Protein AF-A0A060H7I6-F1 (afdb_monomer_lite)

pLDDT: mean 73.55, std 15.02, range [43.06, 88.75]

Foldseek 3Di:
DDDPPVVVVPPVVFKDKQVNLCCVQVVNDRDDQVSSVVVCVVLVQDWDAPVVGIIMGTNVSVCVSNVVPPPPDPPPDDPVVPD

Secondary structure (DSSP, 8-state):
---TTGGG----TTEE-HHHHHHHHHTTS---HHHHHHHHHHHT---EE-SSS-EEEEHHHHHHHTT----S------GGG--

Organism: NCBI:txid155920

Radius of gyration: 17.78 Å; chains: 1; bounding box: 32×30×57 Å

Structure (mmCIF, N/CA/C/O backbone):
data_AF-A0A060H7I6-F1
#
_entry.id   AF-A0A060H7I6-F1
#
loop_
_atom_site.group_PDB
_atom_site.id
_atom_site.type_symbol
_atom_site.label_atom_id
_atom_site.label_alt_id
_atom_site.label_comp_id
_atom_site.label_asym_id
_atom_site.label_entity_id
_atom_site.label_seq_id
_atom_site.pdbx_PDB_ins_code
_atom_site.Cartn_x
_atom_site.Cartn_y
_atom_site.Cartn_z
_atom_site.occupancy
_atom_site.B_iso_or_equiv
_atom_site.auth_seq_id
_atom_site.auth_comp_id
_atom_site.auth_asym_id
_atom_site.auth_atom_id
_atom_site.pdbx_PDB_model_num
ATOM 1 N N . MET A 1 1 ? 22.387 20.653 13.490 1.00 48.94 1 MET A N 1
ATOM 2 C CA .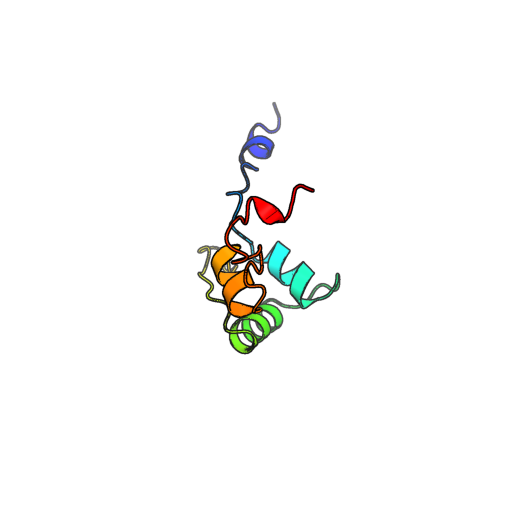 MET A 1 1 ? 21.532 19.819 14.361 1.00 48.94 1 MET A CA 1
ATOM 3 C C . MET A 1 1 ? 20.123 19.934 13.799 1.00 48.94 1 MET A C 1
ATOM 5 O O . MET A 1 1 ? 19.730 21.066 13.541 1.00 48.94 1 MET A O 1
ATOM 9 N N . HIS A 1 2 ? 19.464 18.794 13.577 1.00 43.06 2 HIS A N 1
ATOM 10 C CA . HIS A 1 2 ? 18.221 18.532 12.822 1.00 43.06 2 HIS A CA 1
ATOM 11 C C . HIS A 1 2 ? 18.430 17.938 11.416 1.00 43.06 2 HIS A C 1
ATOM 13 O O . HIS A 1 2 ? 18.734 18.625 10.446 1.00 43.06 2 HIS A O 1
ATOM 19 N N . ASP A 1 3 ? 18.260 16.613 11.412 1.00 44.38 3 ASP A N 1
ATOM 20 C CA . ASP A 1 3 ? 17.605 15.813 10.378 1.00 44.38 3 ASP A CA 1
ATOM 21 C C . ASP A 1 3 ? 18.389 15.324 9.160 1.00 44.38 3 ASP A C 1
ATOM 23 O O . ASP A 1 3 ? 17.983 15.447 8.009 1.00 44.38 3 ASP A O 1
ATOM 27 N N . THR A 1 4 ? 19.433 14.544 9.444 1.00 45.62 4 THR A N 1
ATOM 28 C CA . THR A 1 4 ? 19.912 13.485 8.537 1.00 45.62 4 THR A CA 1
ATOM 29 C C . THR A 1 4 ? 18.924 12.311 8.388 1.00 45.62 4 THR A C 1
ATOM 31 O O . THR A 1 4 ? 19.218 11.365 7.663 1.00 45.62 4 THR A O 1
ATOM 34 N N . LEU A 1 5 ? 17.751 12.351 9.037 1.00 45.84 5 LEU A N 1
ATOM 35 C CA . LEU A 1 5 ? 16.706 11.326 8.914 1.00 45.84 5 LEU A CA 1
ATOM 36 C C . LEU A 1 5 ? 15.833 11.496 7.658 1.00 45.84 5 LEU A C 1
ATOM 38 O O . LEU A 1 5 ? 15.229 10.523 7.219 1.00 45.84 5 LEU A O 1
ATOM 42 N N . SER A 1 6 ? 15.839 12.670 7.011 1.00 47.38 6 SER A N 1
ATOM 43 C CA . SER A 1 6 ? 15.127 12.877 5.734 1.00 47.38 6 SER A CA 1
ATOM 44 C C . SER A 1 6 ? 15.793 12.168 4.544 1.00 47.38 6 SER A C 1
ATOM 46 O O . SER A 1 6 ? 15.157 11.946 3.522 1.00 47.38 6 SER A O 1
ATOM 48 N N . ALA A 1 7 ? 17.069 11.778 4.656 1.00 43.41 7 ALA 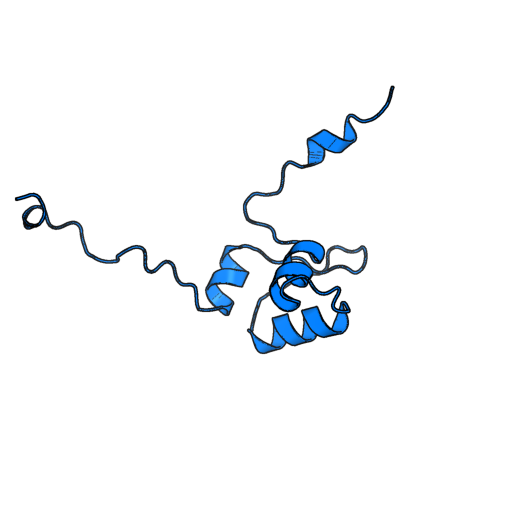A N 1
ATOM 49 C CA . ALA A 1 7 ? 17.819 11.149 3.562 1.00 43.41 7 ALA A CA 1
ATOM 50 C C . ALA A 1 7 ? 17.630 9.619 3.468 1.00 43.41 7 ALA A C 1
ATOM 52 O O . ALA A 1 7 ? 18.090 9.000 2.507 1.00 43.41 7 ALA A O 1
ATOM 53 N N . ILE A 1 8 ? 16.936 9.011 4.440 1.00 47.22 8 ILE A N 1
ATOM 54 C CA . ILE A 1 8 ? 16.547 7.590 4.411 1.00 47.22 8 ILE A CA 1
ATOM 55 C C . ILE A 1 8 ? 15.223 7.406 3.635 1.00 47.22 8 ILE A C 1
ATOM 57 O O . ILE A 1 8 ? 14.756 6.289 3.453 1.00 47.22 8 ILE A O 1
ATOM 61 N N . GLU A 1 9 ? 14.680 8.469 3.026 1.00 45.69 9 GLU A N 1
ATOM 62 C CA . GLU A 1 9 ? 13.768 8.373 1.873 1.00 45.69 9 GLU A CA 1
ATOM 63 C C . GLU A 1 9 ? 14.492 7.910 0.587 1.00 45.69 9 GLU A C 1
ATOM 65 O O . GLU A 1 9 ? 14.102 8.251 -0.530 1.00 45.69 9 GLU A O 1
ATOM 70 N N . HIS A 1 10 ? 15.503 7.042 0.705 1.00 44.72 10 HIS A N 1
ATOM 71 C CA . HIS A 1 10 ? 15.708 6.002 -0.300 1.00 44.72 10 HIS A CA 1
ATOM 72 C C . HIS A 1 10 ? 14.482 5.086 -0.236 1.00 44.72 10 HIS A C 1
ATOM 74 O O . HIS A 1 10 ? 14.519 3.994 0.333 1.00 44.72 10 HIS A O 1
ATOM 80 N N . ARG A 1 11 ? 13.363 5.570 -0.797 1.00 52.16 11 ARG A N 1
ATOM 81 C CA . ARG A 1 11 ? 12.239 4.731 -1.196 1.00 52.16 11 ARG A CA 1
ATOM 82 C C . ARG A 1 11 ? 12.868 3.572 -1.941 1.00 52.16 11 ARG A C 1
ATOM 84 O O . ARG A 1 11 ? 13.467 3.780 -2.994 1.00 52.16 11 ARG A O 1
ATOM 91 N N . LEU A 1 12 ? 12.783 2.375 -1.374 1.00 52.62 12 LEU A N 1
ATOM 92 C CA . LEU A 1 12 ? 13.009 1.170 -2.151 1.00 52.62 12 LEU A CA 1
ATOM 93 C C . LEU A 1 12 ? 12.096 1.339 -3.373 1.00 52.62 12 LEU A C 1
ATOM 95 O O . LEU A 1 12 ? 10.889 1.486 -3.171 1.00 52.62 12 LEU A O 1
ATOM 99 N N . PRO A 1 13 ? 12.657 1.469 -4.590 1.00 58.31 13 PRO A N 1
ATOM 100 C CA . PRO A 1 13 ? 11.958 2.082 -5.724 1.00 58.31 13 PRO A CA 1
ATOM 101 C C . PRO A 1 13 ? 10.662 1.352 -6.084 1.00 58.31 13 PRO A C 1
ATOM 103 O O . PRO A 1 13 ? 9.762 1.937 -6.676 1.00 58.31 13 PRO A O 1
ATOM 106 N N . ASP A 1 14 ? 10.535 0.112 -5.616 1.00 76.88 14 ASP A N 1
ATOM 107 C CA . ASP A 1 14 ? 9.420 -0.771 -5.888 1.00 76.88 14 ASP A CA 1
ATOM 108 C C . ASP A 1 14 ? 8.684 -1.234 -4.626 1.00 76.88 14 ASP A C 1
ATOM 110 O O . ASP A 1 14 ? 8.016 -2.262 -4.685 1.00 76.88 14 ASP A O 1
ATOM 114 N N . ILE A 1 15 ? 8.795 -0.552 -3.478 1.00 82.06 15 ILE A N 1
ATOM 115 C CA . ILE A 1 15 ? 8.019 -0.895 -2.271 1.00 82.06 15 ILE A CA 1
ATOM 116 C C . ILE A 1 15 ? 6.957 0.164 -1.989 1.00 82.06 15 ILE A C 1
ATOM 118 O O . ILE A 1 15 ? 7.255 1.330 -1.748 1.00 82.06 15 ILE A O 1
ATOM 122 N N . TYR A 1 16 ? 5.708 -0.291 -1.955 1.00 86.44 16 TYR A N 1
ATOM 123 C CA . TYR A 1 16 ? 4.533 0.486 -1.594 1.00 86.44 16 TYR A CA 1
ATOM 124 C C . TYR A 1 16 ? 4.190 0.241 -0.133 1.00 86.44 16 TYR A C 1
ATOM 126 O O . TYR A 1 16 ? 3.921 -0.892 0.281 1.00 86.44 16 TYR A O 1
ATOM 134 N N . THR A 1 17 ? 4.172 1.315 0.646 1.00 87.19 17 THR A N 1
ATOM 135 C CA . THR A 1 17 ? 3.810 1.278 2.064 1.00 87.19 17 THR A CA 1
ATOM 136 C C . THR A 1 17 ? 2.295 1.347 2.245 1.00 87.19 17 THR A C 1
ATOM 138 O O . THR A 1 17 ? 1.535 1.617 1.310 1.00 87.19 17 THR A O 1
ATOM 141 N N . PHE A 1 18 ? 1.832 1.166 3.483 1.00 85.50 18 PHE A N 1
ATOM 142 C CA . PHE A 1 18 ? 0.423 1.318 3.833 1.00 85.50 18 PHE A CA 1
ATOM 143 C C . PHE A 1 18 ? -0.135 2.673 3.383 1.00 85.50 18 PHE A C 1
ATOM 145 O O . PHE A 1 18 ? -1.263 2.740 2.898 1.00 85.50 18 PHE A O 1
ATOM 152 N N . HIS A 1 19 ? 0.655 3.743 3.519 1.00 82.44 19 HIS A N 1
ATOM 153 C CA . HIS A 1 19 ? 0.237 5.084 3.132 1.00 82.44 19 HIS A CA 1
ATOM 154 C C . HIS A 1 19 ? -0.061 5.173 1.631 1.00 82.44 19 HIS A C 1
ATOM 156 O O . HIS A 1 19 ? -1.112 5.684 1.240 1.00 82.44 19 HIS A O 1
ATOM 162 N N . ASP A 1 20 ? 0.811 4.602 0.801 1.00 84.50 20 ASP A N 1
ATOM 163 C CA . ASP A 1 20 ? 0.637 4.586 -0.651 1.00 84.50 20 ASP A CA 1
ATOM 164 C C . ASP A 1 20 ? -0.588 3.748 -1.051 1.00 84.50 20 ASP A C 1
ATOM 166 O O . ASP A 1 20 ? -1.430 4.188 -1.839 1.00 84.50 20 ASP A O 1
ATOM 170 N N . LEU A 1 21 ? -0.765 2.573 -0.436 1.00 84.69 21 LEU A N 1
ATOM 171 C CA . LEU A 1 21 ? -1.939 1.721 -0.662 1.00 84.69 21 LEU A CA 1
ATOM 172 C C . LEU A 1 21 ? -3.241 2.395 -0.212 1.00 84.69 21 LEU A C 1
ATOM 174 O O . LEU A 1 21 ? -4.281 2.232 -0.853 1.00 84.69 21 LEU A O 1
ATOM 178 N N . GLN A 1 22 ? -3.201 3.184 0.862 1.00 86.12 22 GLN A N 1
ATOM 179 C CA . GLN A 1 22 ? -4.344 3.960 1.334 1.00 86.12 22 GLN A CA 1
ATOM 180 C C . GLN A 1 22 ? -4.754 5.031 0.312 1.00 86.12 22 GLN A C 1
ATOM 182 O O . GLN A 1 22 ? -5.951 5.223 0.078 1.00 86.12 22 GLN A O 1
ATOM 187 N N . LEU A 1 23 ? -3.782 5.704 -0.314 1.00 83.69 23 LEU A N 1
ATOM 188 C CA . LEU A 1 23 ? -4.031 6.688 -1.372 1.00 83.69 23 LEU A CA 1
ATOM 189 C C . LEU A 1 23 ? -4.669 6.038 -2.606 1.00 83.69 23 LEU A C 1
ATOM 191 O O . LEU A 1 23 ? -5.662 6.564 -3.120 1.00 83.69 23 LEU A O 1
ATOM 195 N N . LEU A 1 24 ? -4.158 4.873 -3.018 1.00 80.56 24 LEU A N 1
ATOM 196 C CA . LEU A 1 24 ? -4.674 4.097 -4.151 1.00 80.56 24 LEU A CA 1
ATOM 197 C C . LEU A 1 24 ? -6.094 3.569 -3.893 1.00 80.56 24 LEU A C 1
ATOM 199 O O . LEU A 1 24 ? -6.997 3.783 -4.702 1.00 80.56 24 LEU A O 1
ATOM 203 N N . CYS A 1 25 ? -6.322 2.938 -2.739 1.00 80.81 25 CYS A N 1
ATOM 204 C CA . CYS A 1 25 ? -7.620 2.373 -2.364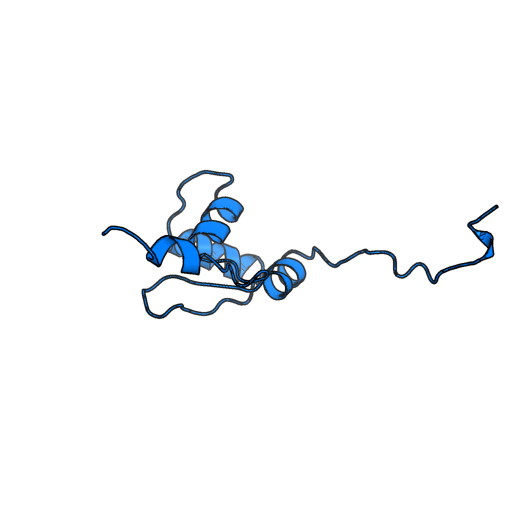 1.00 80.81 25 CYS A CA 1
ATOM 205 C C . CYS A 1 25 ? -8.696 3.458 -2.180 1.00 80.81 25 CYS A C 1
ATOM 207 O O . CYS A 1 25 ? -9.852 3.288 -2.576 1.00 80.81 25 CYS A O 1
ATOM 209 N N . GLY A 1 26 ? -8.327 4.582 -1.562 1.00 70.94 26 GLY A N 1
ATOM 210 C CA . GLY A 1 26 ? -9.258 5.638 -1.176 1.00 70.94 26 GLY A CA 1
ATOM 211 C C . GLY A 1 26 ? -9.513 6.711 -2.233 1.00 70.94 26 GLY A C 1
ATOM 212 O O . GLY A 1 26 ? -10.339 7.587 -1.966 1.00 70.94 26 GLY A O 1
ATOM 213 N N . ARG A 1 27 ? -8.806 6.706 -3.379 1.00 66.94 27 ARG A N 1
ATOM 214 C CA . ARG A 1 27 ? -8.772 7.839 -4.333 1.00 66.94 27 ARG A CA 1
ATOM 215 C C . ARG A 1 27 ? -8.596 9.188 -3.609 1.00 66.94 27 ARG A C 1
ATOM 217 O O . ARG A 1 27 ? -9.333 10.139 -3.853 1.00 66.94 27 ARG A O 1
ATOM 224 N N . GLY A 1 28 ? -7.687 9.239 -2.632 1.00 60.00 28 GLY A N 1
ATOM 225 C CA . GLY A 1 28 ? -7.442 10.431 -1.806 1.00 60.00 28 GLY A CA 1
ATOM 226 C C . GLY A 1 28 ? -8.288 10.574 -0.527 1.00 60.00 28 GLY A C 1
ATOM 227 O O . GLY A 1 28 ? -8.092 11.530 0.221 1.00 60.00 28 GLY A O 1
ATOM 228 N N . LYS A 1 29 ? -9.194 9.639 -0.203 1.00 66.25 29 LYS A N 1
ATOM 229 C CA . LYS A 1 29 ? -9.859 9.589 1.116 1.00 66.25 29 LYS A CA 1
ATOM 230 C C . LYS A 1 29 ? -9.038 8.770 2.115 1.00 66.25 29 LYS A C 1
ATOM 232 O O . LYS A 1 29 ? -8.541 7.698 1.779 1.00 66.25 29 LYS A O 1
ATOM 237 N N . LYS A 1 30 ? -8.955 9.229 3.373 1.00 71.50 30 LYS A N 1
ATOM 238 C CA . LYS A 1 30 ? -8.360 8.459 4.483 1.00 71.50 30 LYS A CA 1
ATOM 239 C C . LYS A 1 30 ? -9.231 7.237 4.798 1.00 71.50 30 LYS A C 1
ATOM 241 O O . LYS A 1 30 ? -10.162 7.313 5.598 1.00 71.50 30 LYS A O 1
ATOM 246 N N . VAL A 1 31 ? -8.960 6.122 4.126 1.00 79.06 31 VAL A N 1
ATOM 247 C CA . VAL A 1 31 ? -9.596 4.827 4.390 1.00 79.06 31 VAL A CA 1
ATOM 248 C C . VAL A 1 31 ? -8.884 4.109 5.535 1.00 79.06 31 VAL A C 1
ATOM 250 O O . VAL A 1 31 ? -7.668 4.178 5.667 1.00 79.06 31 VAL A O 1
ATOM 253 N N . LYS A 1 32 ? -9.649 3.432 6.398 1.00 84.00 32 LYS A N 1
ATOM 254 C CA . LYS A 1 32 ? -9.092 2.671 7.528 1.00 84.00 32 LYS A CA 1
ATOM 255 C C . LYS A 1 32 ? -8.233 1.510 7.024 1.00 84.00 32 LYS A C 1
ATOM 257 O O . LYS A 1 32 ? -8.556 0.916 5.999 1.00 84.00 32 LYS A O 1
ATOM 262 N N . ARG A 1 33 ? -7.239 1.094 7.815 1.00 81.81 33 ARG A N 1
ATOM 263 C CA . ARG A 1 33 ? -6.373 -0.058 7.506 1.00 81.81 33 ARG A CA 1
ATOM 264 C C . ARG A 1 33 ? -7.143 -1.316 7.115 1.00 81.81 33 ARG A C 1
ATOM 266 O O . ARG A 1 33 ? -6.863 -1.887 6.072 1.00 81.81 33 ARG A O 1
ATOM 273 N N . ALA A 1 34 ? -8.175 -1.675 7.880 1.00 85.75 34 ALA A N 1
ATOM 274 C CA . ALA A 1 34 ? -9.022 -2.832 7.579 1.00 85.75 34 ALA A CA 1
ATOM 275 C C . ALA A 1 34 ? -9.619 -2.780 6.160 1.00 85.75 34 ALA A C 1
ATOM 277 O O . ALA A 1 34 ? -9.710 -3.797 5.485 1.00 85.75 34 ALA A O 1
ATOM 278 N N . ARG A 1 35 ? -9.966 -1.582 5.672 1.00 86.81 35 ARG A N 1
ATOM 279 C CA . ARG A 1 35 ? -10.491 -1.400 4.317 1.00 86.81 35 ARG A CA 1
ATOM 280 C C . ARG A 1 35 ? -9.414 -1.588 3.253 1.00 86.81 35 ARG A C 1
ATOM 282 O O . ARG A 1 35 ? -9.713 -2.143 2.202 1.00 86.81 35 ARG A O 1
ATOM 289 N N . VAL A 1 36 ? -8.192 -1.132 3.523 1.00 86.12 36 VAL A N 1
ATOM 290 C CA . VAL A 1 36 ? -7.043 -1.329 2.628 1.00 86.12 36 VAL A CA 1
ATOM 291 C C . VAL A 1 36 ? -6.652 -2.806 2.583 1.00 86.12 36 VAL A C 1
ATOM 293 O O . VAL A 1 36 ? -6.429 -3.329 1.501 1.00 86.12 36 VAL A O 1
ATOM 296 N N . GLU A 1 37 ? -6.653 -3.504 3.720 1.00 87.88 37 GLU A N 1
ATOM 297 C CA . GLU A 1 37 ? -6.413 -4.952 3.785 1.00 87.88 37 GLU A CA 1
ATOM 298 C C . GLU A 1 37 ? -7.498 -5.745 3.044 1.00 87.88 37 GLU A C 1
ATOM 300 O O . GLU A 1 37 ? -7.185 -6.624 2.246 1.00 87.88 37 GLU A O 1
ATOM 305 N N . GLU A 1 38 ? -8.778 -5.420 3.257 1.00 88.69 38 GLU A N 1
ATOM 306 C CA . GLU A 1 38 ? -9.885 -6.013 2.499 1.00 88.69 38 GLU A CA 1
ATOM 307 C C . GLU A 1 38 ? -9.745 -5.760 1.001 1.00 88.69 38 GLU A C 1
ATOM 309 O O . GLU A 1 38 ? -9.983 -6.660 0.200 1.00 88.69 38 GLU A O 1
ATOM 314 N N . TRP A 1 39 ? -9.381 -4.538 0.613 1.00 88.06 39 TRP A N 1
ATOM 315 C CA . TRP A 1 39 ? -9.154 -4.189 -0.781 1.00 88.06 39 TRP A CA 1
ATOM 316 C C . TRP A 1 39 ? -7.986 -4.986 -1.365 1.00 88.06 39 TRP A C 1
ATOM 318 O O . TRP A 1 39 ? -8.172 -5.629 -2.394 1.00 88.06 39 TRP A O 1
ATOM 328 N N . ALA A 1 40 ? -6.844 -5.041 -0.678 1.00 88.00 40 ALA A N 1
ATOM 329 C CA . ALA A 1 40 ? -5.688 -5.825 -1.097 1.00 88.00 40 ALA A CA 1
ATOM 330 C C . ALA A 1 40 ? -6.055 -7.304 -1.274 1.00 88.00 40 ALA A C 1
ATOM 332 O O . ALA A 1 40 ? -5.785 -7.885 -2.320 1.00 88.00 40 ALA A O 1
ATOM 333 N N . ARG A 1 41 ? -6.786 -7.885 -0.315 1.00 87.81 41 ARG A N 1
ATOM 334 C CA . ARG A 1 41 ? -7.301 -9.260 -0.408 1.00 87.81 41 ARG A CA 1
ATOM 335 C C . ARG A 1 41 ? -8.262 -9.457 -1.580 1.00 87.81 41 ARG A C 1
ATOM 337 O O . ARG A 1 41 ? -8.165 -10.467 -2.265 1.00 87.81 41 ARG A O 1
ATOM 344 N N . ARG A 1 42 ? -9.170 -8.508 -1.835 1.00 87.81 42 ARG A N 1
ATOM 345 C CA . ARG A 1 42 ? -10.119 -8.569 -2.964 1.00 87.81 42 ARG A CA 1
ATOM 346 C C . ARG A 1 42 ? -9.436 -8.464 -4.321 1.00 87.81 42 ARG A C 1
ATOM 348 O O . ARG A 1 42 ? -9.939 -9.036 -5.276 1.00 87.81 42 ARG A O 1
ATOM 355 N N . GLN A 1 43 ? -8.360 -7.688 -4.418 1.00 85.19 43 GLN A N 1
ATOM 356 C CA . GLN A 1 43 ? -7.559 -7.573 -5.638 1.00 85.19 43 GLN A CA 1
ATOM 357 C C . GLN A 1 43 ? -6.521 -8.698 -5.761 1.00 85.19 43 GLN A C 1
ATOM 359 O O . GLN A 1 43 ? -5.886 -8.818 -6.795 1.00 85.19 43 GLN A O 1
ATOM 364 N N . GLY A 1 44 ? -6.327 -9.516 -4.721 1.00 87.19 44 GLY A N 1
ATOM 365 C CA . GLY A 1 44 ? -5.290 -10.548 -4.707 1.00 87.19 44 GLY A CA 1
ATOM 366 C C . GLY A 1 44 ? -3.868 -9.995 -4.567 1.00 87.19 44 GLY A C 1
ATOM 367 O O . GLY A 1 44 ? -2.921 -10.690 -4.915 1.00 87.19 44 GLY A O 1
ATOM 368 N N . ILE A 1 45 ? -3.705 -8.767 -4.060 1.00 88.56 45 ILE A N 1
ATOM 369 C CA . ILE A 1 45 ? -2.400 -8.121 -3.871 1.00 88.56 45 ILE A CA 1
ATOM 370 C C . ILE A 1 45 ? -1.654 -8.824 -2.727 1.00 88.56 45 ILE A C 1
ATOM 372 O O . ILE A 1 45 ? -2.114 -8.7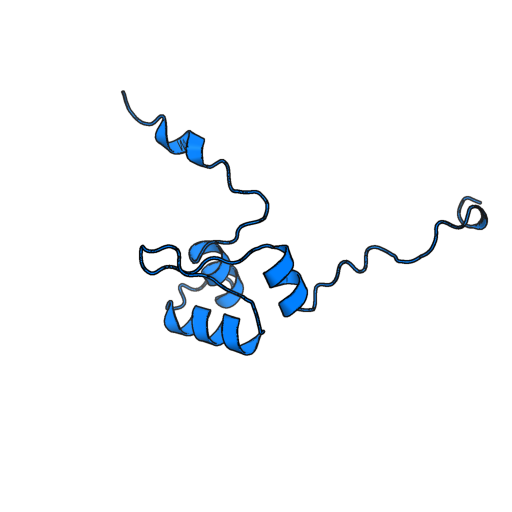70 -1.579 1.00 88.56 45 ILE A O 1
ATOM 376 N N . PRO A 1 46 ? -0.493 -9.451 -2.990 1.00 86.44 46 PRO A N 1
ATOM 377 C CA . PRO A 1 46 ? 0.358 -10.001 -1.942 1.00 86.44 46 PRO A CA 1
ATOM 378 C C . PRO A 1 46 ? 0.890 -8.867 -1.066 1.00 86.44 46 PRO A C 1
ATOM 380 O O . PRO A 1 46 ? 1.487 -7.923 -1.575 1.00 86.44 46 PRO A O 1
ATOM 383 N N . TYR A 1 47 ? 0.719 -8.953 0.251 1.00 88.44 47 TYR A N 1
ATOM 384 C CA . TYR A 1 47 ? 1.255 -7.960 1.183 1.00 88.44 47 TYR A CA 1
ATOM 385 C C . TYR A 1 47 ? 1.953 -8.632 2.368 1.00 88.44 47 TYR A C 1
ATOM 387 O O . TYR A 1 47 ? 1.670 -9.779 2.722 1.00 88.44 47 TYR A O 1
ATOM 395 N N . LYS A 1 48 ? 2.879 -7.903 2.988 1.00 87.50 48 LYS A N 1
ATOM 396 C CA . LYS A 1 48 ? 3.588 -8.279 4.215 1.00 87.50 48 LYS A CA 1
ATOM 397 C C . LYS A 1 48 ? 3.346 -7.227 5.292 1.00 87.50 48 LYS A C 1
ATOM 399 O O . LYS A 1 48 ? 2.995 -6.095 4.981 1.00 87.50 48 LYS A O 1
ATOM 404 N N . TYR A 1 49 ? 3.520 -7.608 6.553 1.00 88.12 49 TYR A N 1
ATOM 405 C CA . TYR A 1 49 ? 3.452 -6.678 7.681 1.00 88.12 49 TYR A CA 1
ATOM 406 C C . TYR A 1 49 ? 4.833 -6.059 7.930 1.00 88.12 49 TYR A C 1
ATOM 408 O O . TYR A 1 49 ? 5.845 -6.754 7.831 1.00 88.12 49 TYR A O 1
ATOM 416 N N . ASP A 1 50 ? 4.872 -4.761 8.228 1.00 80.00 50 ASP A N 1
ATOM 417 C CA . ASP A 1 50 ? 6.105 -4.003 8.513 1.00 80.00 50 ASP A CA 1
ATOM 418 C C . ASP A 1 50 ? 6.590 -4.126 9.971 1.00 80.00 50 ASP A C 1
ATOM 420 O O . ASP A 1 50 ? 7.673 -3.660 10.302 1.00 80.00 50 ASP A O 1
ATOM 424 N N . GLY A 1 51 ? 5.815 -4.780 10.842 1.00 75.69 51 GLY A N 1
ATOM 425 C CA . GLY A 1 51 ? 6.129 -4.941 12.267 1.00 75.69 51 GLY A CA 1
ATOM 426 C C . GLY A 1 51 ? 5.625 -3.801 13.160 1.00 75.69 51 GLY A C 1
ATOM 427 O O . GLY A 1 51 ? 5.422 -4.028 14.350 1.00 75.69 51 GLY A O 1
ATOM 428 N N . GLU A 1 52 ? 5.309 -2.633 12.598 1.00 75.62 52 GLU A N 1
ATOM 429 C CA . GLU A 1 52 ? 4.653 -1.512 13.297 1.00 75.62 52 GLU A CA 1
ATOM 430 C C . GLU A 1 52 ? 3.121 -1.545 13.149 1.00 75.62 52 GLU A C 1
ATOM 432 O O . GLU A 1 52 ? 2.393 -0.734 13.723 1.00 75.62 52 GLU A O 1
ATOM 437 N N . GLY A 1 53 ? 2.607 -2.529 12.408 1.00 75.00 53 GLY A N 1
ATOM 438 C CA . GLY A 1 53 ? 1.179 -2.741 12.192 1.00 75.00 53 GLY A CA 1
ATOM 439 C C . GLY A 1 53 ? 0.664 -2.141 10.886 1.00 75.00 53 GLY A C 1
ATOM 440 O O . GLY A 1 53 ? -0.548 -2.172 10.645 1.00 75.00 53 GLY A O 1
ATOM 441 N N . GLY A 1 54 ? 1.540 -1.636 10.026 1.00 82.56 54 GLY A N 1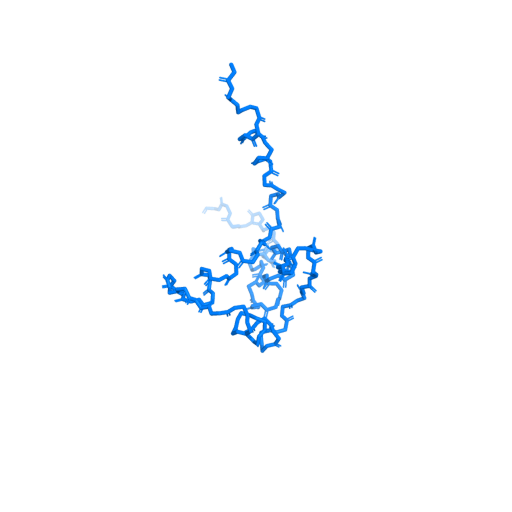
ATOM 442 C CA . GLY A 1 54 ? 1.230 -1.364 8.634 1.00 82.56 54 GLY A CA 1
ATOM 443 C C . GLY A 1 54 ? 1.429 -2.600 7.757 1.00 82.56 54 GLY A C 1
ATOM 444 O O . GLY A 1 54 ? 1.890 -3.665 8.183 1.00 82.56 54 GLY A O 1
ATOM 445 N N . ILE A 1 55 ? 1.010 -2.455 6.504 1.00 87.19 55 ILE A N 1
ATOM 446 C CA . ILE A 1 55 ? 1.258 -3.430 5.449 1.00 87.19 55 ILE A CA 1
ATOM 447 C C . ILE A 1 55 ? 2.114 -2.781 4.373 1.00 87.19 55 ILE A C 1
ATOM 449 O O . ILE A 1 55 ? 1.988 -1.587 4.110 1.00 87.19 55 ILE A O 1
ATOM 453 N N . TRP A 1 56 ? 2.941 -3.578 3.720 1.00 88.75 56 TRP A N 1
ATOM 454 C CA . TRP A 1 56 ? 3.695 -3.167 2.552 1.00 88.75 56 TRP A CA 1
ATOM 455 C C . TRP A 1 56 ? 3.582 -4.227 1.460 1.00 88.75 56 TRP A C 1
ATOM 457 O O . TRP A 1 56 ? 3.387 -5.417 1.724 1.00 88.75 56 TRP A O 1
ATOM 467 N N . THR A 1 57 ? 3.672 -3.786 0.216 1.00 88.38 57 THR A N 1
ATOM 468 C CA . THR A 1 57 ? 3.702 -4.642 -0.971 1.00 88.38 57 THR A CA 1
ATOM 469 C C . THR A 1 57 ? 4.759 -4.124 -1.934 1.00 88.38 57 THR A C 1
ATOM 471 O O . THR A 1 57 ? 5.307 -3.042 -1.729 1.00 88.38 57 THR A O 1
ATOM 474 N N . THR A 1 58 ? 5.069 -4.888 -2.972 1.00 88.62 58 THR A N 1
ATOM 475 C CA . THR A 1 58 ? 5.965 -4.432 -4.034 1.00 88.62 58 THR A CA 1
ATOM 476 C C . THR A 1 58 ? 5.176 -3.952 -5.248 1.00 88.62 58 THR A C 1
ATOM 478 O O . THR A 1 58 ? 4.055 -4.405 -5.475 1.00 88.62 58 THR A O 1
ATOM 481 N N . LEU A 1 59 ? 5.763 -3.069 -6.059 1.00 84.06 59 LEU A N 1
ATOM 482 C CA . LEU A 1 59 ? 5.174 -2.591 -7.311 1.00 84.06 59 LEU A CA 1
ATOM 483 C C . LEU A 1 59 ? 4.819 -3.762 -8.228 1.00 84.06 59 LEU A C 1
ATOM 485 O O . LEU A 1 59 ? 3.723 -3.808 -8.768 1.00 84.06 59 LEU A O 1
ATOM 489 N N . GLN A 1 60 ? 5.719 -4.741 -8.355 1.00 81.50 60 GLN A N 1
ATOM 490 C CA . GLN A 1 60 ? 5.478 -5.935 -9.166 1.00 81.50 60 GLN A CA 1
ATOM 491 C C . GLN A 1 60 ? 4.283 -6.747 -8.661 1.00 81.50 60 GLN A C 1
ATOM 493 O O . GLN A 1 60 ? 3.433 -7.141 -9.454 1.00 81.50 60 GLN A O 1
ATOM 498 N N . ALA A 1 61 ? 4.193 -6.978 -7.349 1.00 85.06 61 ALA A N 1
ATOM 499 C CA . ALA A 1 61 ? 3.098 -7.733 -6.749 1.00 85.06 61 ALA A CA 1
ATOM 500 C C . ALA A 1 61 ? 1.759 -6.987 -6.873 1.00 85.06 61 ALA A C 1
ATOM 502 O O . ALA A 1 61 ? 0.728 -7.601 -7.148 1.00 85.06 61 ALA A O 1
ATOM 503 N N . LEU A 1 62 ? 1.787 -5.663 -6.715 1.00 86.06 62 LEU A N 1
ATOM 504 C CA . LEU A 1 62 ? 0.647 -4.780 -6.923 1.00 86.06 62 LEU A CA 1
ATOM 505 C C . LEU A 1 62 ? 0.182 -4.800 -8.386 1.00 86.06 62 LEU A C 1
ATOM 507 O O . LEU A 1 62 ? -0.993 -5.038 -8.644 1.00 86.06 62 LEU A O 1
ATOM 511 N N . ASN A 1 63 ? 1.096 -4.601 -9.333 1.00 81.69 63 ASN A N 1
ATOM 512 C CA . ASN A 1 63 ? 0.819 -4.586 -10.768 1.00 81.69 63 ASN A CA 1
ATOM 513 C C . ASN A 1 63 ? 0.269 -5.931 -11.253 1.00 81.69 63 ASN A C 1
ATOM 515 O O . ASN A 1 63 ? -0.764 -5.965 -11.919 1.00 81.69 63 ASN A O 1
ATOM 519 N N . ALA A 1 64 ? 0.893 -7.037 -10.839 1.00 82.56 64 ALA A N 1
ATOM 520 C CA . ALA A 1 64 ? 0.431 -8.384 -11.160 1.00 82.56 64 ALA A CA 1
ATOM 521 C C . ALA A 1 64 ? -0.995 -8.643 -10.645 1.00 82.56 64 ALA A C 1
ATOM 523 O O . ALA A 1 64 ? -1.818 -9.209 -11.359 1.00 82.56 64 ALA A O 1
ATOM 524 N N . ALA A 1 65 ? -1.309 -8.196 -9.428 1.00 83.69 65 ALA A N 1
ATOM 525 C CA . ALA A 1 65 ? -2.628 -8.376 -8.828 1.00 83.69 65 ALA A CA 1
ATOM 526 C C . ALA A 1 65 ? -3.705 -7.459 -9.429 1.00 83.69 65 ALA A C 1
ATOM 528 O O . ALA A 1 65 ? -4.856 -7.861 -9.578 1.00 83.69 65 ALA A O 1
ATOM 529 N N . LEU A 1 66 ? -3.338 -6.238 -9.820 1.00 80.25 66 LEU A N 1
ATOM 530 C CA . LEU A 1 66 ? -4.243 -5.319 -10.511 1.00 80.25 66 LEU A CA 1
ATOM 531 C C . LEU A 1 66 ? -4.446 -5.684 -11.990 1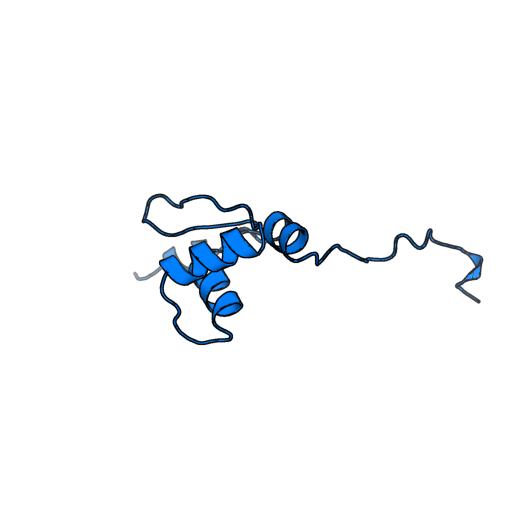.00 80.25 66 LEU A C 1
ATOM 533 O O . LEU A 1 66 ? -5.222 -5.015 -12.671 1.00 80.25 66 LEU A O 1
ATOM 537 N N . GLY A 1 67 ? -3.754 -6.710 -12.499 1.00 74.81 67 GLY A N 1
ATOM 538 C CA . GLY A 1 67 ? -3.751 -7.033 -13.925 1.00 74.81 67 GLY A CA 1
ATOM 539 C C . GLY A 1 67 ? -3.120 -5.929 -14.773 1.00 74.81 67 GLY A C 1
ATOM 540 O O . GLY A 1 67 ? -3.300 -5.908 -15.987 1.00 74.81 67 GLY A O 1
ATOM 541 N N . ILE A 1 68 ? -2.363 -5.024 -14.142 1.00 71.44 68 ILE A N 1
ATOM 542 C CA . ILE A 1 68 ? -1.486 -4.065 -14.811 1.00 71.44 68 ILE A CA 1
ATOM 543 C C . ILE A 1 68 ? -0.222 -4.851 -15.162 1.00 71.44 68 ILE A C 1
ATOM 545 O O . ILE A 1 68 ? 0.858 -4.650 -14.612 1.00 71.44 68 ILE A O 1
ATOM 549 N N . GLY A 1 69 ? -0.391 -5.850 -16.025 1.00 55.81 69 GLY A N 1
ATOM 550 C CA . GLY A 1 69 ? 0.726 -6.442 -16.725 1.00 55.81 69 GLY A CA 1
ATOM 551 C C . GLY A 1 69 ? 1.357 -5.339 -17.553 1.00 55.81 69 GLY A C 1
ATOM 552 O O . GLY A 1 69 ? 0.657 -4.537 -18.169 1.00 55.81 69 GLY A O 1
ATOM 553 N N . THR A 1 70 ? 2.680 -5.280 -17.520 1.00 52.09 70 THR A N 1
ATOM 554 C CA . THR A 1 70 ? 3.490 -4.662 -18.557 1.00 52.09 70 THR A CA 1
ATOM 555 C C . THR A 1 70 ? 3.098 -5.276 -19.900 1.00 52.09 70 THR A C 1
ATOM 557 O O . THR A 1 70 ? 3.777 -6.164 -20.401 1.00 52.09 70 THR A O 1
ATOM 560 N N . ASP A 1 71 ? 2.014 -4.789 -20.492 1.00 47.50 71 ASP A N 1
ATOM 561 C CA . ASP A 1 71 ? 1.805 -4.758 -21.936 1.00 47.50 71 ASP A CA 1
ATOM 562 C C . ASP A 1 71 ? 2.767 -3.688 -22.486 1.00 47.50 71 ASP A C 1
ATOM 564 O O . ASP A 1 71 ? 2.391 -2.688 -23.080 1.00 47.50 71 ASP A O 1
ATOM 568 N N . LEU A 1 72 ? 4.048 -3.822 -22.136 1.00 54.28 72 LEU A N 1
ATOM 569 C CA . LEU A 1 72 ? 5.115 -3.286 -22.949 1.00 54.28 72 LEU A CA 1
ATOM 570 C C . LEU A 1 72 ? 5.343 -4.391 -23.958 1.00 54.28 72 LEU A C 1
ATOM 572 O O . LEU A 1 72 ? 6.163 -5.274 -23.728 1.00 54.28 72 LEU A O 1
ATOM 576 N N . ASP A 1 73 ? 4.486 -4.381 -24.973 1.00 52.56 73 ASP A N 1
ATOM 577 C CA . ASP A 1 73 ? 4.790 -4.852 -26.308 1.00 52.56 73 ASP A CA 1
ATOM 578 C C . ASP A 1 73 ? 5.703 -6.088 -26.331 1.00 52.56 73 ASP A C 1
ATOM 580 O O . ASP A 1 73 ? 6.890 -5.996 -26.643 1.00 52.56 73 ASP A O 1
ATOM 584 N N . ASP A 1 74 ? 5.130 -7.280 -26.144 1.00 51.62 74 ASP A N 1
ATOM 585 C CA . ASP A 1 74 ? 5.669 -8.480 -26.809 1.00 51.62 74 ASP A CA 1
ATOM 586 C C . ASP A 1 74 ? 5.356 -8.408 -28.320 1.00 51.62 74 ASP A C 1
ATOM 588 O O . ASP A 1 74 ? 4.884 -9.352 -28.953 1.00 51.62 74 ASP A O 1
ATOM 592 N N . VAL A 1 75 ? 5.551 -7.223 -28.905 1.00 61.12 75 VAL A N 1
ATOM 593 C CA . VAL A 1 75 ? 5.703 -7.046 -30.334 1.00 61.12 75 VAL A CA 1
ATOM 594 C C . VAL A 1 75 ? 7.185 -7.313 -30.561 1.00 61.12 75 VAL A C 1
ATOM 596 O O . VAL A 1 75 ? 8.016 -6.470 -30.208 1.00 61.12 75 VAL A O 1
ATOM 599 N N . PRO A 1 76 ? 7.572 -8.494 -31.077 1.00 67.44 76 PRO A N 1
ATOM 600 C CA . PRO A 1 76 ? 8.965 -8.739 -31.400 1.00 67.44 76 PRO A CA 1
ATOM 601 C C . PRO A 1 76 ? 9.430 -7.619 -32.323 1.00 67.44 76 PRO A C 1
ATOM 603 O O . PRO A 1 76 ? 8.769 -7.350 -33.326 1.00 67.44 76 PRO A O 1
ATOM 606 N N . TYR A 1 77 ? 10.545 -6.972 -31.974 1.00 70.81 77 TYR A N 1
ATOM 607 C CA . TYR A 1 77 ? 11.160 -5.948 -32.811 1.00 70.81 77 TYR A CA 1
ATOM 608 C C . TYR A 1 77 ? 11.232 -6.453 -34.255 1.00 70.81 77 TYR A C 1
ATOM 610 O O . TYR A 1 77 ? 11.946 -7.413 -34.565 1.00 70.81 77 TYR A O 1
ATOM 618 N N . ARG A 1 78 ? 10.453 -5.815 -35.126 1.00 76.75 78 ARG A N 1
ATOM 619 C CA . ARG A 1 78 ? 10.397 -6.106 -36.547 1.00 76.75 78 ARG A CA 1
ATOM 620 C C . ARG A 1 78 ? 11.136 -4.983 -37.266 1.00 76.75 78 ARG A C 1
ATOM 622 O O . ARG A 1 78 ? 10.685 -3.842 -37.239 1.00 76.75 78 ARG A O 1
ATOM 629 N N . PRO A 1 79 ? 12.270 -5.269 -37.928 1.00 76.06 79 PRO A N 1
ATOM 630 C CA . PRO A 1 79 ? 13.016 -4.243 -38.661 1.00 76.06 79 PRO A CA 1
ATOM 631 C C . PRO A 1 79 ? 12.204 -3.615 -39.811 1.00 76.06 79 PRO A C 1
ATOM 633 O O . PRO A 1 79 ? 12.599 -2.589 -40.350 1.00 76.06 79 PRO A O 1
ATOM 636 N N . GLU A 1 80 ? 11.077 -4.229 -40.175 1.00 76.56 80 GLU A N 1
ATOM 637 C CA . GLU A 1 80 ? 10.110 -3.783 -41.180 1.00 76.56 80 GLU A CA 1
ATOM 638 C C . GLU A 1 80 ? 9.178 -2.643 -40.716 1.00 76.56 80 GLU A C 1
ATOM 640 O O . GLU A 1 80 ? 8.523 -2.043 -41.561 1.00 76.56 80 GLU A O 1
ATOM 645 N N . ASP A 1 81 ? 9.170 -2.276 -39.427 1.00 75.38 81 ASP A N 1
ATOM 646 C CA . ASP A 1 81 ? 8.341 -1.175 -38.893 1.00 75.38 81 ASP A CA 1
ATOM 647 C C . ASP A 1 81 ? 9.036 0.205 -38.932 1.00 75.38 81 ASP A C 1
ATOM 649 O O . ASP A 1 81 ? 8.447 1.218 -38.560 1.00 75.38 81 ASP A O 1
ATOM 653 N N . LEU A 1 82 ? 10.298 0.266 -39.372 1.00 75.00 82 LEU A N 1
ATOM 654 C CA . LEU A 1 82 ? 11.118 1.489 -39.407 1.00 75.00 82 LEU A CA 1
ATOM 655 C C . LEU A 1 82 ? 11.113 2.209 -40.771 1.00 75.00 82 LEU A C 1
ATOM 657 O O . LEU A 1 82 ? 12.087 2.892 -41.098 1.00 75.00 82 LEU A O 1
ATOM 661 N N . VAL A 1 83 ? 10.065 2.034 -41.582 1.00 60.03 83 VAL A N 1
ATOM 662 C CA . VAL A 1 83 ? 9.992 2.563 -42.961 1.00 60.03 83 VAL A CA 1
ATOM 663 C C . VAL A 1 83 ? 9.291 3.915 -43.032 1.00 60.03 83 VAL A C 1
ATOM 665 O O . VAL A 1 83 ? 8.191 4.048 -42.453 1.00 60.03 83 VAL A O 1
#

Sequence (83 aa):
MHDTLSAIEHRLPDIYTFHDLQLLCGRGKKVKRARVEEWARRQGIPYKYDGEGGIWTTLQALNAALGIGTDLDDVPYRPEDLV